Protein AF-A0A4Y2A421-F1 (afdb_monomer)

Radius of gyration: 29.46 Å; Cα contacts (8 Å, |Δi|>4): 79; chains: 1; bounding box: 95×45×60 Å

Solvent-accessible surface area (backbone atoms only — not comparable to full-atom values): 9040 Å² total; per-residue (Å²): 137,81,87,82,81,85,76,87,76,55,81,70,77,77,53,82,79,83,81,84,77,86,75,85,78,85,73,86,71,77,90,75,85,87,78,75,82,75,82,41,75,66,58,61,55,52,53,55,58,58,59,60,73,76,69,73,90,77,84,76,85,79,98,67,90,74,84,69,82,69,82,82,71,90,61,64,70,72,82,72,44,34,20,82,87,74,70,48,44,61,77,72,51,84,80,72,74,59,72,42,49,19,76,79,79,64,47,37,30,39,30,84,77,68,72,54,94,59,87,79,40,75,49,85,91,76,108

pLDDT: mean 73.98, std 12.16, range [47.84, 91.0]

Sequence (127 aa):
MFPGTSNTISPFDISPVPDIKKRTIIRGRKATRSNLITGSPYKDQLSKSLEKNYYDPSLVDSDDDINLDINDGDKPDSREATCIFCDGKFSEDTRGKVWVKCVMCQMWVHLDCAGAETASYVCDFCK

InterPro domains:
  IPR011011 Zinc finger, FYVE/PHD-type [SSF57903] (73-127)
  IPR013083 Zinc finger, RING/FYVE/PHD-type [G3DSA:3.30.40.10] (82-124)
  IPR019786 Zinc finger, PHD-type, conserved site [PS01359] (83-126)

Nearest PDB structures (foldseek):
  3lqj-assembly2_B  TM=7.308E-01  e=2.010E-02  Homo sapiens
  8w9d-assembly1_E  TM=4.342E-01  e=1.022E-01  Saccharomyces cerevisiae

Mean predicted aligned error: 21.52 Å

Structure (mmCIF, N/CA/C/O backbone):
data_AF-A0A4Y2A421-F1
#
_entry.id   AF-A0A4Y2A421-F1
#
loop_
_atom_site.group_PDB
_atom_site.id
_atom_site.type_symbol
_atom_site.label_atom_id
_atom_site.label_alt_id
_atom_site.label_comp_id
_atom_site.label_asym_id
_atom_site.label_entity_id
_atom_site.label_seq_id
_atom_site.pdbx_PDB_ins_code
_atom_site.Cartn_x
_at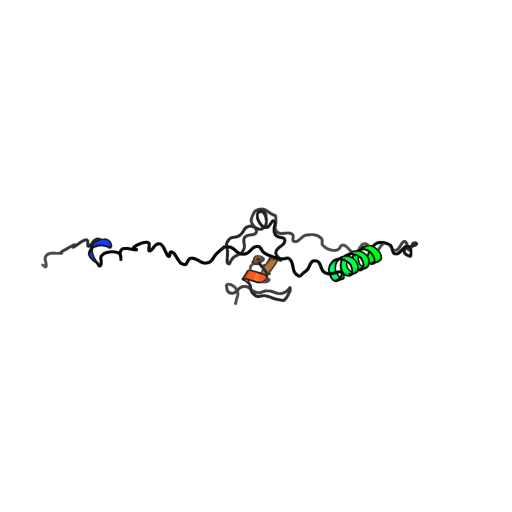om_site.Cartn_y
_atom_site.Cartn_z
_atom_site.occupancy
_atom_site.B_iso_or_equiv
_atom_site.auth_seq_id
_atom_site.auth_comp_id
_atom_site.auth_asym_id
_atom_site.auth_atom_id
_atom_site.pdbx_PDB_model_num
ATOM 1 N N . MET A 1 1 ? -54.501 19.930 7.542 1.00 48.09 1 MET A N 1
ATOM 2 C CA . MET A 1 1 ? -53.148 20.510 7.673 1.00 48.09 1 MET A CA 1
ATOM 3 C C . MET A 1 1 ? -52.520 19.833 8.885 1.00 48.09 1 MET A C 1
ATOM 5 O O . MET A 1 1 ? -53.020 20.031 9.982 1.00 48.09 1 MET A O 1
ATOM 9 N N . PHE A 1 2 ? -51.609 18.880 8.674 1.00 48.53 2 PHE A N 1
ATOM 10 C CA . PHE A 1 2 ? -51.143 17.960 9.725 1.00 48.53 2 PHE A CA 1
ATOM 11 C C . PHE A 1 2 ? -50.025 18.593 10.576 1.00 48.53 2 PHE A C 1
ATOM 13 O O . PHE A 1 2 ? -49.173 19.277 10.007 1.00 48.53 2 PHE A O 1
ATOM 20 N N . PRO A 1 3 ? -50.002 18.382 11.907 1.00 63.56 3 PRO A N 1
ATOM 21 C CA . PRO A 1 3 ? -48.939 18.883 12.773 1.00 63.56 3 PRO A CA 1
ATOM 22 C C . PRO A 1 3 ? -47.659 18.062 12.559 1.00 63.56 3 PRO A C 1
ATOM 24 O O . PRO A 1 3 ? -47.668 16.839 12.681 1.00 63.56 3 PRO A O 1
ATOM 27 N N . GLY A 1 4 ? -46.560 18.729 12.206 1.00 54.69 4 GLY A N 1
ATOM 28 C CA . GLY A 1 4 ? -45.259 18.089 12.022 1.00 54.69 4 GLY A CA 1
ATOM 29 C C . GLY A 1 4 ? -44.614 17.755 13.365 1.00 54.69 4 GLY A C 1
ATOM 30 O O . GLY A 1 4 ? -44.301 18.654 14.140 1.00 54.69 4 GLY A O 1
ATOM 31 N N . THR A 1 5 ? -44.391 16.473 13.642 1.00 64.38 5 THR A N 1
ATOM 32 C CA . THR A 1 5 ? -43.585 16.028 14.785 1.00 64.38 5 THR A CA 1
ATOM 33 C C . THR A 1 5 ? -42.132 15.883 14.338 1.00 64.38 5 THR A C 1
ATOM 35 O O . THR A 1 5 ? -41.760 14.870 13.748 1.00 64.38 5 THR A O 1
ATOM 38 N N . SER A 1 6 ? -41.304 16.895 14.594 1.00 63.31 6 SER A N 1
ATOM 39 C CA . SER A 1 6 ? -39.849 16.754 14.480 1.00 63.31 6 SER A CA 1
ATOM 40 C C . SER A 1 6 ? -39.320 16.148 15.779 1.00 63.31 6 SER A C 1
ATOM 42 O O . SER A 1 6 ? -39.026 16.868 16.729 1.00 63.31 6 SER A O 1
ATOM 44 N N . ASN A 1 7 ? -39.260 14.818 15.849 1.00 69.75 7 ASN A N 1
ATOM 45 C CA . ASN A 1 7 ? -38.627 14.122 16.966 1.00 69.75 7 ASN A CA 1
ATOM 46 C C . ASN A 1 7 ? -37.159 13.880 16.606 1.00 69.75 7 ASN A C 1
ATOM 48 O O . ASN A 1 7 ? -36.838 12.958 15.858 1.00 69.75 7 ASN A O 1
ATOM 52 N N . THR A 1 8 ? -36.266 14.7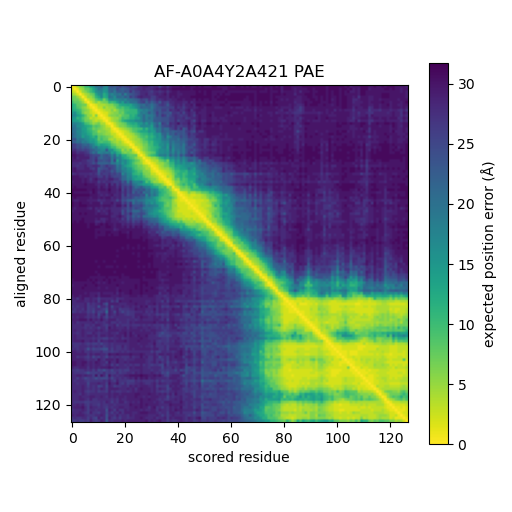28 17.110 1.00 75.88 8 THR A N 1
ATOM 53 C CA . THR A 1 8 ? -34.820 14.506 17.021 1.00 75.88 8 THR A CA 1
ATOM 54 C C . THR A 1 8 ? -34.434 13.438 18.040 1.00 75.88 8 THR A C 1
ATOM 56 O O . THR A 1 8 ? -34.352 13.721 19.232 1.00 75.88 8 THR A O 1
ATOM 59 N N . ILE A 1 9 ? -34.255 12.203 17.578 1.00 73.81 9 ILE A N 1
ATOM 60 C CA . ILE A 1 9 ? -33.792 11.081 18.404 1.00 73.81 9 ILE A CA 1
ATOM 61 C C . ILE A 1 9 ? -32.262 11.080 18.384 1.00 73.81 9 ILE A C 1
ATOM 63 O O . ILE A 1 9 ? -31.655 11.145 17.312 1.00 73.81 9 ILE A O 1
ATOM 67 N N . SER A 1 10 ? -31.633 11.031 19.558 1.00 75.81 10 SER A N 1
ATOM 68 C CA . SER A 1 10 ? -30.181 10.927 19.665 1.00 75.81 10 SER A CA 1
ATOM 69 C C . SER A 1 10 ? -29.744 9.506 19.299 1.00 75.81 10 SER A C 1
ATOM 71 O O . SER A 1 10 ? -30.410 8.548 19.689 1.00 75.81 10 SER A O 1
ATOM 73 N N . PRO A 1 11 ? -28.605 9.306 18.614 1.00 73.75 11 PRO A N 1
ATOM 74 C CA . PRO A 1 11 ? -28.077 7.967 18.343 1.00 73.75 11 PRO A CA 1
ATOM 75 C C . PRO A 1 11 ? -27.917 7.092 19.600 1.00 73.75 11 PRO A C 1
ATOM 77 O O . PRO A 1 11 ? -28.008 5.870 19.516 1.00 73.75 11 PRO A O 1
ATOM 80 N N . PHE A 1 12 ? -27.726 7.710 20.771 1.00 71.06 12 PHE A N 1
ATOM 81 C CA . PHE A 1 12 ? -27.633 7.024 22.064 1.00 71.06 12 PHE A CA 1
ATOM 82 C C . PHE A 1 12 ? -28.984 6.519 22.605 1.00 71.06 12 PHE A C 1
ATOM 84 O O . PHE A 1 12 ? -28.995 5.651 23.475 1.00 71.06 12 PHE A O 1
ATOM 91 N N . ASP A 1 13 ? -30.110 7.005 22.072 1.00 77.12 13 ASP A N 1
ATOM 92 C CA . ASP A 1 13 ? -31.465 6.589 22.462 1.00 77.12 13 ASP A CA 1
ATOM 93 C C . ASP A 1 13 ? -31.911 5.293 21.751 1.00 77.12 13 ASP A C 1
ATOM 95 O O . ASP A 1 13 ? -32.931 4.705 22.107 1.00 77.12 13 ASP A O 1
ATOM 99 N N . ILE A 1 14 ? -31.165 4.839 20.732 1.00 76.62 14 ILE A N 1
ATOM 100 C CA . ILE A 1 14 ? -31.544 3.711 19.859 1.00 76.62 14 ILE A CA 1
ATOM 101 C C . ILE A 1 14 ? -31.036 2.364 20.409 1.00 76.62 14 ILE A C 1
ATOM 103 O O . ILE A 1 14 ? -31.603 1.318 20.101 1.00 76.62 14 ILE A O 1
ATOM 107 N N . SER A 1 15 ? -30.008 2.362 21.262 1.00 71.75 15 SER A N 1
ATOM 108 C CA . SER A 1 15 ? -29.590 1.204 22.066 1.00 71.75 15 SER A CA 1
ATOM 109 C C . SER A 1 15 ? -28.456 1.621 23.005 1.00 71.75 15 SER A C 1
ATOM 111 O O . SER A 1 15 ? -27.514 2.269 22.543 1.00 71.75 15 SER A O 1
ATOM 113 N N . PRO A 1 16 ? -28.449 1.200 24.284 1.00 77.00 16 PRO A N 1
ATOM 114 C CA . PRO A 1 16 ? -27.278 1.392 25.129 1.00 77.00 16 PRO A CA 1
ATOM 115 C C . PRO A 1 16 ? -26.071 0.643 24.544 1.00 77.00 16 PRO A C 1
ATOM 117 O O . PRO A 1 16 ? -26.191 -0.482 24.050 1.00 77.00 16 PRO A O 1
ATOM 120 N N . VAL A 1 17 ? -24.901 1.283 24.598 1.00 71.94 17 VAL A N 1
ATOM 121 C CA . VAL A 1 17 ? -23.626 0.690 24.176 1.00 71.94 17 VAL A CA 1
ATOM 122 C C . VAL A 1 17 ? -23.279 -0.459 25.133 1.00 71.94 17 VAL A C 1
ATOM 124 O O . VAL A 1 17 ? -23.364 -0.275 26.349 1.00 71.94 17 VAL A O 1
ATOM 127 N N . PRO A 1 18 ? -22.899 -1.649 24.635 1.00 76.19 18 PRO A N 1
ATOM 128 C CA . PRO A 1 18 ? -22.550 -2.771 25.497 1.00 76.19 18 PRO A CA 1
ATOM 129 C C . PRO A 1 18 ? -21.323 -2.458 26.366 1.00 76.19 18 PRO A C 1
ATOM 131 O O . PRO A 1 18 ? -20.277 -2.035 25.874 1.00 76.19 18 PRO A O 1
ATOM 134 N N . ASP A 1 19 ? -21.448 -2.716 27.667 1.00 78.19 19 ASP A N 1
ATOM 135 C CA . ASP A 1 19 ? -20.424 -2.418 28.670 1.00 78.19 19 ASP A CA 1
ATOM 136 C C . ASP A 1 19 ? -19.304 -3.479 28.662 1.00 78.19 19 ASP A C 1
ATOM 138 O O . ASP A 1 19 ? -19.495 -4.633 29.071 1.00 78.19 19 ASP A O 1
ATOM 142 N N . ILE A 1 20 ? -18.104 -3.107 28.200 1.00 83.12 20 ILE A N 1
ATOM 143 C CA . ILE A 1 20 ? -16.947 -4.015 28.136 1.00 83.12 20 ILE A CA 1
ATOM 144 C C . ILE A 1 20 ? -16.314 -4.139 29.527 1.00 83.12 20 ILE A C 1
ATOM 146 O O . ILE A 1 20 ? -15.486 -3.328 29.947 1.00 83.12 20 ILE A O 1
ATOM 150 N N . LYS A 1 21 ? -16.645 -5.218 30.243 1.00 83.50 21 LYS A N 1
ATOM 151 C CA . LYS A 1 21 ? -15.986 -5.564 31.511 1.00 83.50 21 LYS A CA 1
ATOM 152 C C . LYS A 1 21 ? -14.621 -6.201 31.239 1.00 83.50 21 LYS A C 1
ATOM 154 O O . LYS A 1 21 ? -14.536 -7.311 30.714 1.00 83.50 21 LYS A O 1
ATOM 159 N N . LYS A 1 22 ? -13.535 -5.529 31.636 1.00 81.62 22 LYS A N 1
ATOM 160 C CA . LYS A 1 22 ? -12.177 -6.094 31.570 1.00 81.62 22 LYS A CA 1
ATOM 161 C C . LYS A 1 22 ? -12.060 -7.2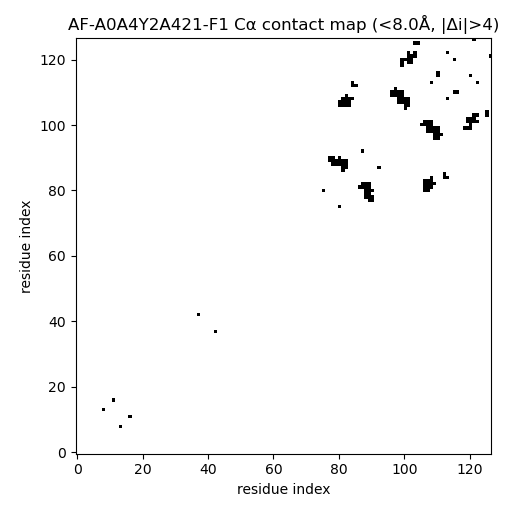60 32.559 1.00 81.62 22 LYS A C 1
ATOM 163 O O . LYS A 1 22 ? -12.054 -7.057 33.769 1.00 81.62 22 LYS A O 1
ATOM 168 N N . ARG A 1 23 ? -11.962 -8.489 32.047 1.00 78.19 23 ARG A N 1
ATOM 169 C CA . ARG A 1 23 ? -11.665 -9.684 32.849 1.00 78.19 23 ARG A CA 1
ATOM 170 C C . ARG A 1 23 ? -10.149 -9.876 32.916 1.00 78.19 23 ARG A C 1
ATOM 172 O O . ARG A 1 23 ? -9.524 -10.195 31.910 1.00 78.19 23 ARG A O 1
ATOM 179 N N . THR A 1 24 ? -9.564 -9.738 34.102 1.00 73.56 24 THR A N 1
ATOM 180 C CA . THR A 1 24 ? -8.164 -10.109 34.349 1.00 73.56 24 THR A CA 1
ATOM 181 C C . THR A 1 24 ? -8.036 -11.634 34.302 1.00 73.56 24 THR A C 1
ATOM 183 O O . THR A 1 24 ? -8.550 -12.335 35.172 1.00 73.56 24 THR A O 1
ATOM 186 N N . ILE A 1 25 ? -7.391 -12.172 33.263 1.00 71.75 25 ILE A N 1
ATOM 187 C CA . ILE A 1 25 ? -7.154 -13.615 33.118 1.00 71.75 25 ILE A CA 1
ATOM 188 C C . ILE A 1 25 ? -5.866 -13.980 33.866 1.00 71.75 25 ILE A C 1
ATOM 190 O O . ILE A 1 25 ? -4.762 -13.719 33.399 1.00 71.75 25 ILE A O 1
ATOM 194 N N . ILE A 1 26 ? 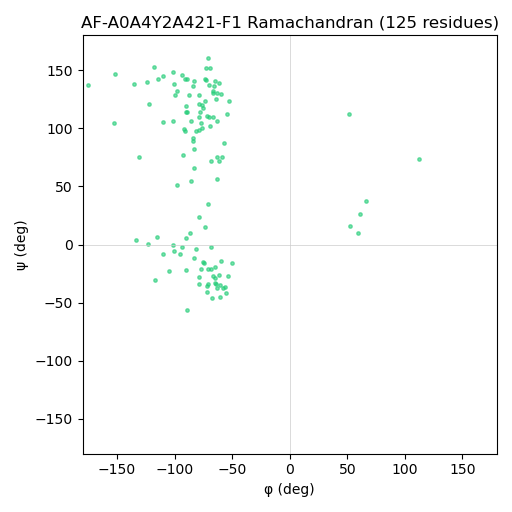-6.011 -14.630 35.022 1.00 68.38 26 ILE A N 1
ATOM 195 C CA . ILE A 1 26 ? -4.907 -15.131 35.856 1.00 68.38 26 ILE A CA 1
ATOM 196 C C . ILE A 1 26 ? -4.486 -16.524 35.361 1.00 68.38 26 ILE A C 1
ATOM 198 O O . ILE A 1 26 ? -4.535 -17.518 36.082 1.00 68.38 26 ILE A O 1
ATOM 202 N N . ARG A 1 27 ? -4.149 -16.659 34.077 1.00 67.56 27 ARG A N 1
ATOM 203 C CA . ARG A 1 27 ? -3.711 -17.953 33.539 1.00 67.56 27 ARG A CA 1
ATOM 204 C C . ARG A 1 27 ? -2.221 -18.095 33.828 1.00 67.56 27 ARG A C 1
ATOM 206 O O . ARG A 1 27 ? -1.395 -17.632 33.052 1.00 67.56 27 ARG A O 1
ATOM 213 N N . GLY A 1 28 ? -1.910 -18.700 34.976 1.00 70.69 28 GLY A N 1
ATOM 214 C CA . GLY A 1 28 ? -0.577 -18.861 35.573 1.00 70.69 28 GLY A CA 1
ATOM 215 C C . GLY A 1 28 ? 0.424 -19.697 34.769 1.00 70.69 28 GLY A C 1
ATOM 216 O O . GLY A 1 28 ? 0.972 -20.675 35.276 1.00 70.69 28 GLY A O 1
ATOM 217 N N . ARG A 1 29 ? 0.693 -19.330 33.513 1.00 74.69 29 ARG A N 1
ATOM 218 C CA . ARG A 1 29 ? 1.839 -19.858 32.771 1.00 74.69 29 ARG A CA 1
ATOM 219 C C . ARG A 1 29 ? 3.097 -19.129 33.219 1.00 74.69 29 ARG A C 1
ATOM 221 O O . ARG A 1 29 ? 3.195 -17.912 33.107 1.00 74.69 29 ARG A O 1
ATOM 228 N N . LYS A 1 30 ? 4.056 -19.899 33.726 1.00 76.50 30 LYS A N 1
ATOM 229 C CA . LYS A 1 30 ? 5.389 -19.420 34.093 1.00 76.50 30 LYS A CA 1
ATOM 230 C C . LYS A 1 30 ? 6.113 -18.981 32.818 1.00 76.50 30 LYS A C 1
ATOM 232 O O . LYS A 1 30 ? 6.041 -19.686 31.814 1.00 76.50 30 LYS A O 1
ATOM 237 N N . ALA A 1 31 ? 6.800 -17.845 32.853 1.00 77.31 31 ALA A N 1
ATOM 238 C CA . ALA A 1 31 ? 7.629 -17.413 31.734 1.00 77.31 31 ALA A CA 1
ATOM 239 C C . ALA A 1 31 ? 8.788 -18.409 31.529 1.00 77.31 31 ALA A C 1
ATOM 241 O O . ALA A 1 31 ? 9.535 -18.696 32.464 1.00 77.31 31 ALA A O 1
ATOM 242 N N . THR A 1 32 ? 8.928 -18.952 30.319 1.00 81.81 32 THR A N 1
ATOM 243 C CA . THR A 1 32 ? 10.068 -19.792 29.917 1.00 81.81 32 THR A CA 1
ATOM 244 C C . THR A 1 32 ? 11.047 -18.940 29.110 1.00 81.81 32 THR A C 1
ATOM 246 O O . THR A 1 32 ? 10.624 -18.124 28.294 1.00 81.81 32 THR A O 1
ATOM 249 N N . ARG A 1 33 ? 12.356 -19.098 29.345 1.00 82.56 33 ARG A N 1
ATOM 250 C CA . ARG A 1 33 ? 13.397 -18.386 28.584 1.00 82.56 33 ARG A CA 1
ATOM 251 C C . ARG A 1 33 ? 13.505 -18.977 27.172 1.00 82.56 33 ARG A C 1
ATOM 253 O O . ARG A 1 33 ? 13.397 -20.188 27.007 1.00 82.56 33 ARG A O 1
ATOM 260 N N . SER A 1 34 ? 13.712 -18.131 26.167 1.00 79.38 34 SER A N 1
ATOM 261 C CA . SER A 1 34 ? 13.886 -18.548 24.771 1.00 79.38 34 SER A CA 1
ATOM 262 C C . SER A 1 34 ? 15.303 -19.071 24.520 1.00 79.38 34 SER A C 1
ATOM 264 O O . SER A 1 34 ? 16.265 -18.358 24.803 1.00 79.38 34 SER A O 1
ATOM 266 N N . ASN A 1 35 ? 15.433 -20.259 23.926 1.00 75.31 35 ASN A N 1
ATOM 267 C CA . ASN A 1 35 ? 16.707 -20.757 23.401 1.00 75.31 35 ASN A CA 1
ATOM 268 C C . ASN A 1 35 ? 16.761 -20.539 21.881 1.00 75.31 35 ASN A C 1
ATOM 270 O O . ASN A 1 35 ? 15.835 -20.920 21.165 1.00 75.31 35 ASN A O 1
ATOM 274 N N . LEU A 1 36 ? 17.844 -19.929 21.390 1.00 75.75 36 LEU A N 1
ATOM 275 C CA . LEU A 1 36 ? 18.093 -19.732 19.959 1.00 75.75 36 LEU A CA 1
ATOM 276 C C . LEU A 1 36 ? 18.585 -21.044 19.334 1.00 75.75 36 LEU A C 1
ATOM 278 O O . LEU A 1 36 ? 19.741 -21.421 19.501 1.00 75.75 36 LEU A O 1
ATOM 282 N N . ILE A 1 37 ? 17.711 -21.730 18.597 1.00 67.75 37 ILE A N 1
ATOM 283 C CA . ILE A 1 37 ? 18.040 -23.001 17.923 1.00 67.75 37 ILE A CA 1
ATOM 284 C C . ILE A 1 37 ? 18.991 -22.794 16.725 1.00 67.75 37 ILE A C 1
ATOM 286 O O . ILE A 1 37 ? 19.717 -23.705 16.339 1.00 67.75 37 ILE A O 1
ATOM 290 N N . THR A 1 38 ? 19.067 -21.580 16.172 1.00 63.62 38 THR A N 1
ATOM 291 C CA . THR A 1 38 ? 19.921 -21.232 15.021 1.00 63.62 38 THR A CA 1
ATOM 292 C C . THR A 1 38 ? 21.352 -20.830 15.381 1.00 63.62 38 THR A C 1
ATOM 294 O O . THR A 1 38 ? 22.100 -20.411 14.500 1.00 63.62 38 THR A O 1
ATOM 297 N N . GLY A 1 39 ? 21.789 -21.010 16.632 1.00 64.12 39 GLY A N 1
ATOM 298 C CA . GLY A 1 39 ? 23.212 -20.944 17.004 1.00 64.12 39 GLY A CA 1
ATOM 299 C C . GLY A 1 39 ? 24.024 -22.139 16.480 1.00 64.12 39 GLY A C 1
ATOM 300 O O . GLY A 1 39 ? 24.893 -22.646 17.177 1.00 64.12 39 GLY A O 1
ATOM 301 N N . SER A 1 40 ? 23.670 -22.642 15.297 1.00 65.31 40 SER A N 1
ATOM 302 C CA . SER A 1 40 ? 24.224 -23.830 14.659 1.00 65.31 40 SER A CA 1
ATOM 303 C C . SER A 1 40 ? 25.371 -23.435 13.716 1.00 65.31 40 SER A C 1
ATOM 305 O O . SER A 1 40 ? 25.266 -22.388 13.068 1.00 65.31 40 SER A O 1
ATOM 307 N N . PRO A 1 41 ? 26.422 -24.270 13.570 1.00 66.56 41 PRO A N 1
ATOM 308 C CA . PRO A 1 41 ? 27.575 -24.059 12.675 1.00 66.56 41 PRO A CA 1
ATOM 309 C C . PRO A 1 41 ? 27.223 -23.699 11.219 1.00 66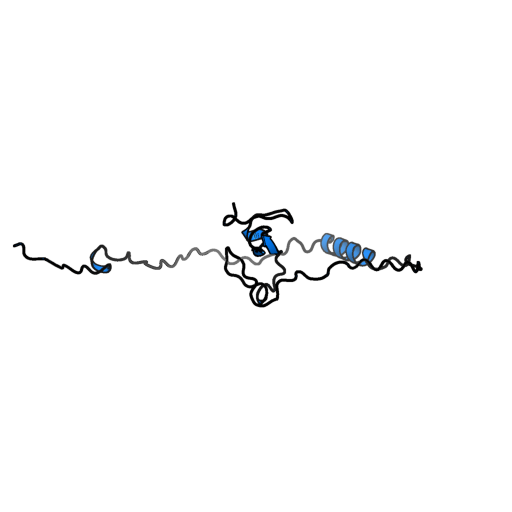.56 41 PRO A C 1
ATOM 311 O O . PRO A 1 41 ? 28.068 -23.183 10.491 1.00 66.56 41 PRO A O 1
ATOM 314 N N . TYR A 1 42 ? 25.973 -23.915 10.799 1.00 67.50 42 TYR A N 1
ATOM 315 C CA . TYR A 1 42 ? 25.436 -23.446 9.521 1.00 67.50 42 TYR A CA 1
ATOM 316 C C . TYR A 1 42 ? 25.554 -21.924 9.329 1.00 67.50 42 TYR A C 1
ATOM 318 O O . TYR A 1 42 ? 25.851 -21.462 8.229 1.00 67.50 42 TYR A O 1
ATOM 326 N N . LYS A 1 43 ? 25.381 -21.132 10.398 1.00 70.12 43 LYS A N 1
ATOM 327 C CA . LYS A 1 43 ? 25.478 -19.667 10.317 1.00 70.12 43 LYS A CA 1
ATOM 328 C C . LYS A 1 43 ? 26.886 -19.204 9.914 1.00 70.12 43 LYS A C 1
ATOM 330 O O . LYS A 1 43 ? 27.006 -18.279 9.116 1.00 70.12 43 LYS A O 1
ATOM 335 N N . ASP A 1 44 ? 27.921 -19.892 10.397 1.00 70.94 44 ASP A N 1
ATOM 336 C CA . ASP A 1 44 ? 29.325 -19.565 10.111 1.00 70.94 44 ASP A CA 1
ATOM 337 C C . ASP A 1 44 ? 29.779 -20.050 8.724 1.00 70.94 44 ASP A C 1
ATOM 339 O O . ASP A 1 44 ? 30.683 -19.477 8.116 1.00 70.94 44 ASP A O 1
ATOM 343 N N . GLN A 1 45 ? 29.168 -21.117 8.202 1.00 74.75 45 GLN A N 1
ATOM 344 C CA . GLN A 1 45 ? 29.411 -21.575 6.828 1.00 74.75 45 GLN A CA 1
ATOM 345 C C . GLN A 1 45 ? 28.778 -20.630 5.799 1.00 74.75 45 GLN A C 1
ATOM 347 O O . GLN A 1 45 ? 29.359 -20.384 4.737 1.00 74.75 45 GLN A O 1
ATOM 352 N N . LEU A 1 46 ? 27.609 -20.072 6.129 1.00 72.19 46 LEU A N 1
ATOM 353 C CA . LEU A 1 46 ? 26.912 -19.116 5.278 1.00 72.19 46 LEU A CA 1
ATOM 354 C C . LEU A 1 46 ? 27.683 -17.793 5.163 1.00 72.19 46 LEU A C 1
ATOM 356 O O . LEU A 1 46 ? 27.892 -17.321 4.049 1.00 72.19 46 LEU A O 1
ATOM 360 N N . SER A 1 47 ? 28.172 -17.230 6.274 1.00 76.88 47 SER A N 1
ATOM 361 C CA . SER A 1 47 ? 28.963 -15.988 6.248 1.00 76.88 47 SER A CA 1
ATOM 362 C C . SER A 1 47 ? 30.248 -16.127 5.426 1.00 76.88 47 SER A C 1
ATOM 364 O O . SER A 1 47 ? 30.508 -15.297 4.558 1.00 76.88 47 SER A O 1
ATOM 366 N N . LYS A 1 48 ? 30.993 -17.228 5.595 1.00 77.69 48 LYS A N 1
ATOM 367 C CA . LYS A 1 48 ? 32.205 -17.507 4.799 1.00 77.69 48 LYS A CA 1
ATOM 368 C C . LYS A 1 48 ? 31.938 -17.620 3.296 1.00 77.69 48 LYS A C 1
ATOM 370 O O . LYS A 1 48 ? 32.785 -17.239 2.493 1.00 77.69 48 LYS A O 1
ATOM 375 N N . SER A 1 49 ? 30.781 -18.155 2.905 1.00 72.38 49 SER A N 1
ATOM 376 C CA . SER A 1 49 ? 30.415 -18.278 1.487 1.00 72.38 49 SER A CA 1
ATOM 377 C C . SER A 1 49 ? 30.101 -16.919 0.856 1.00 72.38 49 SER A C 1
ATOM 379 O O . SER A 1 49 ? 30.414 -16.706 -0.310 1.00 72.38 49 SER A O 1
ATOM 381 N N . LEU A 1 50 ? 29.528 -15.987 1.624 1.00 73.62 50 LEU A N 1
ATOM 382 C CA . LEU A 1 50 ? 29.246 -14.628 1.157 1.00 73.62 50 LEU A CA 1
ATOM 383 C C . LEU A 1 50 ? 30.529 -13.799 0.997 1.00 73.62 50 LEU A C 1
ATOM 385 O O . LEU A 1 50 ? 30.679 -13.117 -0.011 1.00 73.62 50 LEU A O 1
ATOM 389 N N . GLU A 1 51 ? 31.479 -13.911 1.932 1.00 70.75 51 GLU A N 1
ATOM 390 C CA . GLU A 1 51 ? 32.763 -13.192 1.857 1.00 70.75 51 GLU A CA 1
ATOM 391 C C . GLU A 1 51 ? 33.615 -13.627 0.654 1.00 70.75 51 GLU A C 1
ATOM 393 O O . GLU A 1 51 ? 34.292 -12.807 0.035 1.00 70.75 51 GLU A O 1
ATOM 398 N N . LYS A 1 52 ? 33.552 -14.908 0.267 1.00 63.03 52 LYS A N 1
ATOM 399 C CA . LYS A 1 52 ? 34.351 -15.445 -0.844 1.00 63.03 52 LYS A CA 1
ATOM 400 C C . LYS A 1 52 ? 33.934 -14.914 -2.224 1.00 63.03 52 LYS A C 1
ATOM 402 O O . LYS A 1 52 ? 34.749 -14.938 -3.137 1.00 63.03 52 LYS A O 1
ATOM 407 N N . ASN A 1 53 ? 32.709 -14.405 -2.374 1.00 59.53 53 ASN A N 1
ATOM 408 C CA . ASN A 1 53 ? 32.224 -13.831 -3.636 1.00 59.53 53 ASN A CA 1
ATOM 409 C C . ASN A 1 53 ? 32.671 -12.376 -3.865 1.00 59.53 53 ASN A C 1
ATOM 411 O O . ASN A 1 53 ? 32.369 -11.817 -4.913 1.00 59.53 53 ASN A O 1
ATOM 415 N N . TYR A 1 54 ? 33.364 -11.750 -2.906 1.00 58.28 54 TYR A N 1
ATOM 416 C CA . TYR A 1 54 ? 33.752 -10.336 -2.998 1.00 58.28 54 TYR A CA 1
ATOM 417 C C . TYR A 1 54 ? 35.215 -10.111 -3.424 1.00 58.28 54 TYR A C 1
ATOM 419 O O . TYR A 1 54 ? 35.624 -8.975 -3.634 1.00 58.28 54 TYR A O 1
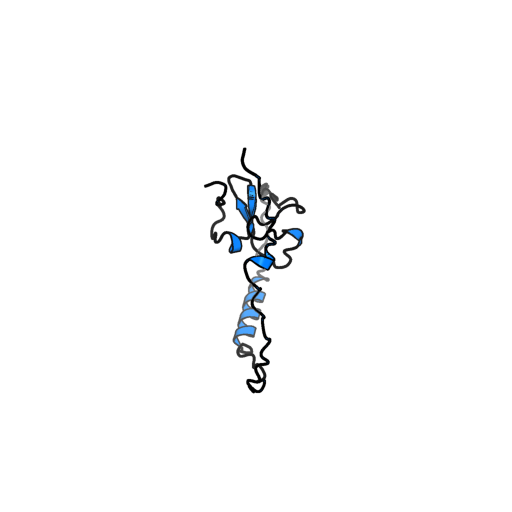ATOM 427 N N . TYR A 1 55 ? 36.023 -11.167 -3.568 1.00 56.50 55 TYR A N 1
ATOM 428 C CA . TYR A 1 55 ? 37.425 -11.044 -3.986 1.00 56.50 55 TYR A CA 1
ATOM 429 C C . TYR A 1 55 ? 37.735 -12.030 -5.118 1.00 56.50 55 TYR A C 1
ATOM 431 O O . TYR A 1 55 ? 38.360 -13.068 -4.905 1.00 56.50 55 TYR A O 1
ATOM 439 N N . ASP A 1 56 ? 37.265 -11.708 -6.324 1.00 58.00 56 ASP A N 1
ATOM 440 C CA . ASP A 1 56 ? 37.761 -12.292 -7.574 1.00 58.00 56 ASP A CA 1
ATOM 441 C C . ASP A 1 56 ? 38.720 -11.286 -8.247 1.00 58.00 56 ASP A C 1
ATOM 443 O O . ASP A 1 56 ? 38.267 -10.258 -8.754 1.00 58.00 56 ASP A O 1
ATOM 447 N N . PRO A 1 57 ? 40.047 -11.526 -8.231 1.00 53.72 57 PRO A N 1
ATOM 448 C CA . PRO A 1 57 ? 41.042 -10.650 -8.856 1.00 53.72 57 PRO A CA 1
ATOM 449 C C . PRO A 1 57 ? 41.112 -10.676 -10.398 1.00 53.72 57 PRO A C 1
ATOM 451 O O . PRO A 1 57 ? 42.115 -10.220 -10.943 1.00 53.72 57 PRO A O 1
ATOM 454 N N . SER A 1 58 ? 40.127 -11.219 -11.124 1.00 54.94 58 SER A N 1
ATOM 455 C CA . SER A 1 58 ? 40.243 -11.446 -12.579 1.00 54.94 58 SER A CA 1
ATOM 456 C C . SER A 1 58 ? 39.792 -10.311 -13.513 1.00 54.94 58 SER A C 1
ATOM 458 O O . SER A 1 58 ? 39.851 -10.491 -14.728 1.00 54.94 58 SER A O 1
ATOM 460 N N . LEU A 1 59 ? 39.420 -9.122 -13.025 1.00 52.03 59 LEU A N 1
ATOM 461 C CA . LEU A 1 59 ? 39.063 -8.001 -13.912 1.00 52.03 59 LEU A CA 1
ATOM 462 C C . LEU A 1 59 ? 40.264 -7.093 -14.205 1.00 52.03 59 LEU A C 1
ATOM 464 O O . LEU A 1 59 ? 40.394 -6.001 -13.655 1.00 52.03 59 LEU A O 1
ATOM 468 N N . VAL A 1 60 ? 41.136 -7.571 -15.096 1.00 47.84 60 VAL A N 1
ATOM 469 C CA . VAL A 1 60 ? 41.998 -6.704 -15.906 1.00 47.84 60 VAL A CA 1
ATOM 470 C C . VAL A 1 60 ? 41.273 -6.362 -17.211 1.00 47.84 60 VAL A C 1
ATOM 472 O O . VAL A 1 60 ? 40.990 -7.234 -18.023 1.00 47.84 60 VAL A O 1
ATOM 475 N N . ASP A 1 61 ? 40.958 -5.075 -17.317 1.00 54.91 61 ASP A N 1
ATOM 476 C CA . ASP A 1 61 ? 41.003 -4.198 -18.491 1.00 54.91 61 ASP A CA 1
ATOM 477 C C . ASP A 1 61 ? 40.329 -4.624 -19.810 1.00 54.91 61 ASP A C 1
ATOM 479 O O . ASP A 1 61 ? 40.790 -5.508 -20.535 1.00 54.91 61 ASP A O 1
ATOM 483 N N . SER A 1 62 ? 39.270 -3.895 -20.166 1.00 55.75 62 SER A N 1
ATOM 484 C CA . SER A 1 62 ? 38.872 -3.632 -21.551 1.00 55.75 62 SER A CA 1
ATOM 485 C C . SER A 1 62 ? 38.120 -2.299 -21.583 1.00 55.75 62 SER A C 1
ATOM 487 O O . SER A 1 62 ? 36.976 -2.206 -21.136 1.00 55.75 62 SER A O 1
ATOM 489 N N . ASP A 1 63 ? 38.815 -1.274 -22.077 1.00 64.94 63 ASP A N 1
ATOM 490 C CA . ASP A 1 63 ? 38.311 0.053 -22.432 1.00 64.94 63 ASP A CA 1
ATOM 491 C C . ASP A 1 63 ? 37.288 -0.026 -23.581 1.00 64.94 63 ASP A C 1
ATOM 493 O O . ASP A 1 63 ? 37.583 0.319 -24.725 1.00 64.94 63 ASP A O 1
ATOM 497 N N . ASP A 1 64 ? 36.070 -0.467 -23.282 1.00 58.78 64 ASP A N 1
ATOM 498 C CA . ASP A 1 64 ? 34.931 -0.294 -24.178 1.00 58.78 64 ASP A CA 1
ATOM 499 C C . ASP A 1 64 ? 33.963 0.720 -23.562 1.00 58.78 64 ASP A C 1
ATOM 501 O O . ASP A 1 64 ? 33.235 0.428 -22.609 1.00 58.78 64 ASP A O 1
ATOM 505 N N . ASP A 1 65 ? 33.966 1.929 -24.133 1.00 62.38 65 ASP A N 1
ATOM 506 C CA . ASP A 1 65 ? 32.992 3.001 -23.917 1.00 62.38 65 ASP A CA 1
ATOM 507 C C . ASP A 1 65 ? 31.574 2.527 -24.295 1.00 62.38 65 ASP A C 1
ATOM 509 O O . ASP A 1 65 ? 31.000 2.909 -25.318 1.00 62.38 65 ASP A O 1
ATOM 513 N N . ILE A 1 66 ? 30.960 1.702 -23.448 1.00 62.97 66 ILE A N 1
ATOM 514 C CA . ILE A 1 66 ? 29.514 1.516 -23.444 1.00 62.97 66 ILE A CA 1
ATOM 515 C C . ILE A 1 66 ? 28.906 2.650 -22.626 1.00 62.97 66 ILE A C 1
ATOM 517 O O . ILE A 1 66 ? 28.569 2.510 -21.453 1.00 62.97 66 ILE A O 1
ATOM 521 N N . ASN A 1 67 ? 28.732 3.804 -23.269 1.00 62.84 67 ASN A N 1
ATOM 522 C CA . ASN A 1 67 ? 27.783 4.802 -22.790 1.00 62.84 67 ASN A CA 1
ATOM 523 C C . ASN A 1 67 ? 26.365 4.240 -22.982 1.00 62.84 67 ASN A C 1
ATOM 525 O O . ASN A 1 67 ? 25.638 4.601 -23.908 1.00 62.84 67 ASN A O 1
ATOM 529 N N . LEU A 1 68 ? 26.012 3.259 -22.152 1.00 55.59 68 LEU A N 1
ATOM 530 C CA . LEU A 1 68 ? 24.639 2.860 -21.966 1.00 55.59 68 LEU A CA 1
ATOM 531 C C . LEU A 1 68 ? 24.079 3.875 -20.984 1.00 55.59 68 LEU A C 1
ATOM 533 O O . LEU A 1 68 ? 24.293 3.768 -19.779 1.00 55.59 68 LEU A O 1
ATOM 537 N N . ASP A 1 69 ? 23.407 4.877 -21.540 1.00 56.84 69 ASP A N 1
ATOM 538 C CA . ASP A 1 69 ? 22.515 5.787 -20.833 1.00 56.84 69 ASP A CA 1
ATOM 539 C C . ASP A 1 69 ? 21.368 4.944 -20.240 1.00 56.84 69 ASP A C 1
ATOM 541 O O . ASP A 1 69 ? 20.243 4.873 -20.749 1.00 56.84 69 ASP A O 1
ATOM 545 N N . ILE A 1 70 ? 21.706 4.168 -19.205 1.00 58.38 70 ILE A N 1
ATOM 546 C CA . ILE A 1 70 ? 20.757 3.515 -18.325 1.00 58.38 70 ILE A CA 1
ATOM 547 C C . ILE A 1 70 ? 20.055 4.693 -17.690 1.00 58.38 70 ILE A C 1
ATOM 549 O O . ILE A 1 70 ? 20.645 5.424 -16.903 1.00 58.38 70 ILE A O 1
ATOM 553 N N . ASN A 1 71 ? 18.819 4.909 -18.128 1.00 60.81 71 ASN A N 1
ATOM 554 C CA . ASN A 1 71 ? 17.920 5.902 -17.580 1.00 60.81 71 ASN A CA 1
ATOM 555 C C . ASN A 1 71 ? 17.747 5.611 -16.084 1.00 60.81 71 ASN A C 1
ATOM 557 O O . ASN A 1 71 ? 16.853 4.880 -15.658 1.00 60.81 71 ASN A O 1
ATOM 561 N N . ASP A 1 72 ? 18.660 6.167 -15.300 1.00 63.94 72 ASP A N 1
ATOM 562 C CA . ASP A 1 72 ? 18.599 6.265 -13.865 1.00 63.94 72 ASP A CA 1
ATOM 563 C C . ASP A 1 72 ? 17.530 7.303 -13.538 1.00 63.94 72 ASP A C 1
ATOM 565 O O . ASP A 1 72 ? 17.697 8.504 -13.746 1.00 63.94 72 ASP A O 1
ATOM 569 N N . GLY A 1 73 ? 16.422 6.825 -12.981 1.00 55.81 73 GLY A N 1
ATOM 570 C CA . GLY A 1 73 ? 15.604 7.654 -12.111 1.00 55.81 73 GLY A CA 1
ATOM 571 C C . GLY A 1 73 ? 14.232 8.015 -12.650 1.00 55.81 73 GLY A C 1
ATOM 572 O O . GLY A 1 73 ? 13.936 9.184 -12.850 1.00 55.81 73 GLY A O 1
ATOM 573 N N . ASP A 1 74 ? 13.322 7.044 -12.652 1.00 59.19 74 ASP A N 1
ATOM 574 C CA . ASP A 1 74 ? 11.953 7.344 -12.211 1.00 59.19 74 ASP A CA 1
ATOM 575 C C . ASP A 1 74 ? 11.813 6.915 -10.739 1.00 59.19 74 ASP A C 1
ATOM 577 O O . ASP A 1 74 ? 10.949 6.138 -10.329 1.00 59.19 74 ASP A O 1
ATOM 581 N N . LYS A 1 75 ? 12.768 7.393 -9.926 1.00 59.69 75 LYS A N 1
ATOM 582 C CA . LYS A 1 75 ? 12.638 7.424 -8.472 1.00 59.69 75 LYS A CA 1
ATOM 583 C C . LYS A 1 75 ? 11.412 8.295 -8.197 1.00 59.69 75 LYS A C 1
ATOM 585 O O . LYS A 1 75 ? 11.365 9.406 -8.724 1.00 59.69 75 LYS A O 1
ATOM 590 N N . PRO A 1 76 ? 10.443 7.854 -7.381 1.00 56.62 76 PRO A N 1
ATOM 591 C CA . PRO A 1 76 ? 9.376 8.747 -6.967 1.00 56.62 76 PRO A CA 1
ATOM 592 C C . PRO A 1 76 ? 10.006 10.016 -6.394 1.00 56.62 76 PRO A C 1
ATOM 594 O O . PRO A 1 76 ? 10.845 9.928 -5.486 1.00 56.62 76 PRO A O 1
ATOM 597 N N . ASP A 1 77 ? 9.651 11.178 -6.947 1.00 59.38 77 ASP A N 1
ATOM 598 C CA . ASP A 1 77 ? 10.084 12.456 -6.396 1.00 59.38 77 ASP A CA 1
ATOM 599 C C . ASP A 1 77 ? 9.656 12.454 -4.926 1.00 59.38 77 ASP A C 1
ATOM 601 O O . ASP A 1 77 ? 8.484 12.265 -4.590 1.00 59.38 77 ASP A O 1
ATOM 605 N N . SER A 1 78 ? 10.653 12.422 -4.045 1.00 59.81 78 SER A N 1
ATOM 606 C CA . SER A 1 78 ? 10.656 11.543 -2.864 1.00 59.81 78 SER A CA 1
ATOM 607 C C . SER A 1 78 ? 9.799 12.037 -1.695 1.00 59.81 78 SER A C 1
ATOM 609 O O . SER A 1 78 ? 10.054 11.699 -0.543 1.00 59.81 78 SER A O 1
ATOM 611 N N . ARG A 1 79 ? 8.801 12.869 -1.986 1.00 57.34 79 ARG A N 1
ATOM 612 C CA . ARG A 1 79 ? 8.006 13.627 -1.022 1.00 57.34 79 ARG A CA 1
ATOM 613 C C . ARG A 1 79 ? 6.530 13.230 -1.034 1.00 57.34 79 ARG A C 1
ATOM 615 O O . ARG A 1 79 ? 5.924 13.228 0.028 1.00 57.34 79 ARG A O 1
ATOM 622 N N . GLU A 1 80 ? 5.990 12.794 -2.175 1.00 64.12 80 GLU A N 1
ATOM 623 C CA . GLU A 1 80 ? 4.541 12.552 -2.325 1.00 64.12 80 GLU A CA 1
ATOM 624 C C . GLU A 1 80 ? 4.174 11.126 -2.751 1.00 64.12 80 GLU A C 1
ATOM 626 O O . GLU A 1 80 ? 2.996 10.812 -2.904 1.00 64.12 80 GLU A O 1
ATOM 631 N N . ALA A 1 81 ? 5.148 10.230 -2.944 1.00 80.38 81 ALA A N 1
ATOM 632 C CA . ALA A 1 81 ? 4.820 8.841 -3.246 1.00 80.38 81 ALA A CA 1
ATOM 633 C C . ALA A 1 81 ? 4.211 8.163 -2.018 1.00 80.38 81 ALA A C 1
ATOM 635 O O . ALA A 1 81 ? 4.907 7.792 -1.068 1.00 80.38 81 ALA A O 1
ATOM 636 N N . THR A 1 82 ? 2.892 8.027 -2.057 1.00 89.81 82 THR A N 1
ATOM 637 C CA . THR A 1 82 ? 2.081 7.344 -1.060 1.00 89.81 82 THR A CA 1
ATOM 638 C C . THR A 1 82 ? 1.529 6.046 -1.627 1.00 89.81 82 THR A C 1
ATOM 640 O O . THR A 1 82 ? 1.224 5.933 -2.814 1.00 89.81 82 THR A O 1
ATOM 643 N N . CYS A 1 83 ? 1.428 5.032 -0.773 1.00 90.75 83 CYS A N 1
ATOM 644 C CA . CYS A 1 83 ? 0.811 3.765 -1.128 1.00 90.75 83 CYS A CA 1
ATOM 645 C C . CYS A 1 83 ? -0.713 3.916 -1.142 1.00 90.75 83 CYS A C 1
ATOM 647 O O . CYS A 1 83 ? -1.306 4.146 -0.093 1.00 90.75 83 CYS A O 1
ATOM 649 N N . ILE A 1 84 ? -1.353 3.671 -2.286 1.00 89.69 84 ILE A N 1
ATOM 650 C CA . ILE A 1 84 ? -2.816 3.801 -2.460 1.00 89.69 84 ILE A CA 1
ATOM 651 C C . ILE A 1 84 ? -3.683 2.906 -1.553 1.00 89.69 84 ILE A C 1
ATOM 653 O O . ILE A 1 84 ? -4.889 3.113 -1.478 1.00 89.69 84 ILE A O 1
ATOM 657 N N . PHE A 1 85 ? -3.109 1.887 -0.902 1.00 89.56 85 PHE A N 1
ATOM 658 C CA . PHE A 1 85 ? -3.857 0.962 -0.036 1.00 89.56 85 PHE A CA 1
ATOM 659 C C . PHE A 1 85 ? -3.638 1.186 1.460 1.00 89.56 85 PHE A C 1
ATOM 661 O O . PHE A 1 85 ? -4.451 0.743 2.265 1.00 89.56 85 PHE A O 1
ATOM 668 N N . CYS A 1 86 ? -2.522 1.803 1.853 1.00 90.75 86 CYS A N 1
ATOM 669 C CA . CYS A 1 86 ? -2.174 1.954 3.268 1.00 90.75 86 CYS A CA 1
ATOM 670 C C . CYS A 1 86 ? -1.717 3.365 3.643 1.00 90.75 86 CYS A C 1
ATOM 672 O O . CYS A 1 86 ? -1.243 3.555 4.761 1.00 90.75 86 CYS A O 1
ATOM 674 N N . ASP A 1 87 ? -1.765 4.303 2.693 1.00 87.81 87 ASP A N 1
ATOM 675 C CA . ASP A 1 87 ? -1.359 5.709 2.807 1.00 87.81 87 ASP A CA 1
ATOM 676 C C . ASP A 1 87 ? 0.063 5.931 3.351 1.00 87.81 87 ASP A C 1
ATOM 678 O O . ASP A 1 87 ? 0.444 7.032 3.745 1.00 87.81 87 ASP A O 1
ATOM 682 N N . GLY A 1 88 ? 0.881 4.876 3.354 1.00 88.38 88 GLY A N 1
ATOM 683 C CA . GLY A 1 88 ? 2.267 4.932 3.798 1.00 88.38 88 GLY A CA 1
ATOM 684 C C . GLY A 1 88 ? 3.094 5.728 2.802 1.00 88.38 88 GLY A C 1
ATOM 685 O O . GLY A 1 88 ? 2.924 5.548 1.598 1.00 88.38 88 GLY A O 1
ATOM 686 N N . LYS A 1 89 ? 3.981 6.594 3.292 1.00 89.25 89 LYS A N 1
ATOM 687 C CA . LYS A 1 89 ? 4.867 7.409 2.454 1.00 89.25 89 LYS A CA 1
ATOM 688 C C . LYS A 1 89 ? 6.163 6.672 2.161 1.00 89.25 89 LYS A C 1
ATOM 690 O O . LYS A 1 89 ? 6.742 6.060 3.057 1.00 89.25 89 LYS A O 1
ATOM 695 N N . PHE A 1 90 ? 6.682 6.833 0.950 1.00 84.75 90 PHE A N 1
ATOM 696 C CA . PHE A 1 90 ? 8.000 6.321 0.578 1.00 84.75 90 PHE A CA 1
ATOM 697 C C . PHE A 1 90 ? 9.111 6.880 1.482 1.00 84.75 90 PHE A C 1
ATOM 699 O O . PHE A 1 90 ? 10.008 6.150 1.890 1.00 84.75 90 PHE A O 1
ATOM 706 N N . SER A 1 91 ? 9.014 8.154 1.881 1.00 81.75 91 SER A N 1
ATOM 707 C CA . SER A 1 91 ? 9.975 8.804 2.788 1.00 81.75 91 SER A CA 1
ATOM 708 C C . SER A 1 91 ? 10.063 8.158 4.174 1.00 81.75 91 SER A C 1
ATOM 710 O O . SER A 1 91 ? 11.076 8.290 4.854 1.00 81.75 91 SER A O 1
ATOM 712 N N . GLU A 1 92 ? 8.995 7.495 4.616 1.00 81.25 92 GLU A N 1
ATOM 713 C CA . GLU A 1 92 ? 8.913 6.844 5.927 1.00 81.25 92 GLU A CA 1
ATOM 714 C C . GLU A 1 92 ? 9.278 5.355 5.850 1.00 81.25 92 GLU A C 1
ATOM 716 O O . GLU A 1 92 ? 9.441 4.692 6.880 1.00 81.25 92 GLU A O 1
ATOM 721 N N . ASP A 1 93 ? 9.453 4.819 4.638 1.00 79.94 93 ASP A N 1
ATOM 722 C CA . ASP A 1 93 ? 9.693 3.403 4.407 1.00 79.94 93 ASP A CA 1
ATOM 723 C C . ASP A 1 93 ? 11.170 3.027 4.583 1.00 79.94 93 ASP A C 1
ATOM 725 O O . ASP A 1 93 ? 11.882 2.591 3.684 1.00 79.94 93 ASP A O 1
ATOM 729 N N . THR A 1 94 ? 11.635 3.159 5.823 1.00 72.75 94 THR A N 1
ATOM 730 C CA . THR A 1 94 ? 12.984 2.773 6.278 1.00 72.75 94 THR A CA 1
ATOM 731 C C . THR A 1 94 ? 13.225 1.260 6.281 1.00 72.75 94 THR A C 1
ATOM 733 O O . THR A 1 94 ? 14.315 0.798 6.614 1.00 72.75 94 THR A O 1
ATOM 736 N N . ARG A 1 95 ? 12.206 0.467 5.934 1.00 72.38 95 ARG A N 1
ATOM 737 C CA . ARG A 1 95 ? 12.219 -0.998 5.994 1.00 72.38 95 ARG A CA 1
ATOM 738 C C . ARG A 1 95 ? 12.620 -1.665 4.681 1.00 72.38 95 ARG A C 1
ATOM 740 O O . ARG A 1 95 ? 12.710 -2.888 4.657 1.00 72.38 95 ARG A O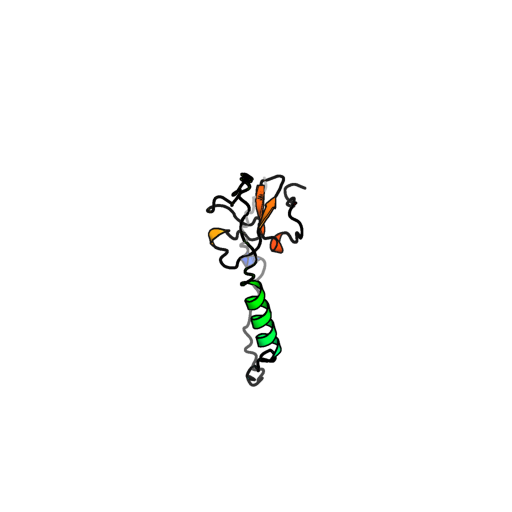 1
ATOM 747 N N . GLY A 1 96 ? 12.861 -0.884 3.625 1.00 73.75 96 GLY A N 1
ATOM 748 C CA . GLY A 1 96 ? 13.268 -1.405 2.321 1.00 73.75 96 GLY A CA 1
ATOM 749 C C . GLY A 1 96 ? 12.178 -2.232 1.643 1.00 73.75 96 GLY A C 1
ATOM 750 O O . GLY A 1 96 ? 12.493 -3.254 1.035 1.00 73.75 96 GLY A O 1
ATOM 751 N N . LYS A 1 97 ? 10.899 -1.847 1.771 1.00 82.94 97 LYS A N 1
ATOM 752 C CA . LYS A 1 97 ? 9.845 -2.544 1.027 1.00 82.94 97 LYS A CA 1
ATOM 753 C C . LYS A 1 97 ? 9.992 -2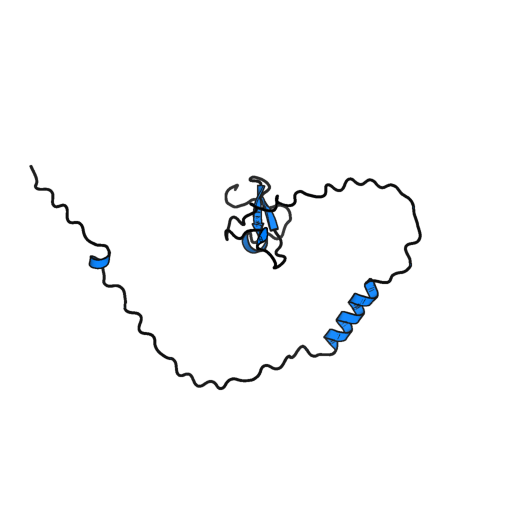.231 -0.455 1.00 82.94 97 LYS A C 1
ATOM 755 O O . LYS A 1 97 ? 10.486 -1.173 -0.844 1.00 82.94 97 LYS A O 1
ATOM 760 N N . VAL A 1 98 ? 9.541 -3.162 -1.284 1.00 87.00 98 VAL A N 1
ATOM 761 C CA . VAL A 1 98 ? 9.509 -2.976 -2.733 1.00 87.00 98 VAL A CA 1
ATOM 762 C C . VAL A 1 98 ? 8.239 -2.226 -3.102 1.00 87.00 98 VAL A C 1
ATOM 764 O O . VAL A 1 98 ? 7.153 -2.526 -2.602 1.00 87.00 98 VAL A O 1
ATOM 767 N N . TRP A 1 99 ? 8.384 -1.251 -3.987 1.00 89.75 99 TRP A N 1
ATOM 768 C CA . TRP A 1 99 ? 7.292 -0.441 -4.502 1.00 89.75 99 TRP A CA 1
ATOM 769 C C . TRP A 1 99 ? 7.119 -0.710 -5.989 1.00 89.75 99 TRP A C 1
ATOM 771 O O . TRP A 1 99 ? 8.097 -0.877 -6.714 1.00 89.75 99 TRP A O 1
ATOM 781 N N . VAL A 1 100 ? 5.872 -0.736 -6.442 1.00 88.62 100 VAL A N 1
ATOM 782 C CA . VAL A 1 100 ? 5.514 -0.886 -7.850 1.00 88.62 100 VAL A CA 1
ATOM 783 C C . VAL A 1 100 ? 4.626 0.284 -8.273 1.00 88.62 100 VAL A C 1
ATOM 785 O O . VAL A 1 100 ? 3.776 0.753 -7.511 1.00 88.62 100 VAL A O 1
ATOM 788 N N . LYS A 1 101 ? 4.863 0.794 -9.482 1.00 90.06 101 LYS A N 1
ATOM 789 C CA . LYS A 1 101 ? 4.131 1.915 -10.081 1.00 90.06 101 LYS A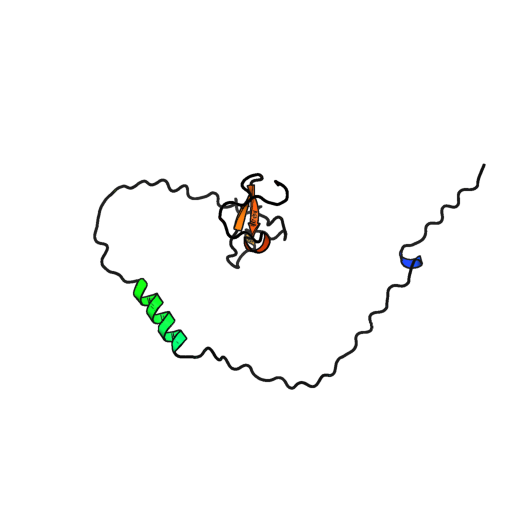 CA 1
ATOM 790 C C . LYS A 1 101 ? 3.056 1.368 -11.016 1.00 90.06 101 LYS A C 1
ATOM 792 O O . LYS A 1 101 ? 3.328 0.494 -11.836 1.00 90.06 101 LYS A O 1
ATOM 797 N N . CYS A 1 102 ? 1.832 1.874 -10.901 1.00 90.75 102 CYS A N 1
ATOM 798 C CA . CYS A 1 102 ? 0.755 1.522 -11.821 1.00 90.75 102 CYS A CA 1
ATOM 799 C C . CYS A 1 102 ? 1.057 2.064 -13.226 1.00 90.75 102 CYS A C 1
ATOM 801 O O . CYS A 1 102 ? 1.327 3.254 -13.381 1.00 90.75 102 CYS A O 1
ATOM 803 N N . VAL A 1 103 ? 0.944 1.224 -14.258 1.00 89.25 103 VAL A N 1
ATOM 804 C CA . VAL A 1 103 ? 1.208 1.620 -15.657 1.00 89.25 103 VAL A CA 1
ATOM 805 C C . VAL A 1 103 ? 0.204 2.670 -16.160 1.00 89.25 103 VAL A C 1
ATOM 807 O O . VAL A 1 103 ? 0.545 3.495 -17.000 1.00 89.25 103 VAL A O 1
ATOM 810 N N . MET A 1 104 ? -1.020 2.671 -15.623 1.00 88.06 104 MET A N 1
ATOM 811 C CA . MET A 1 104 ? -2.115 3.528 -16.094 1.00 88.06 104 MET A CA 1
ATOM 812 C C . MET A 1 104 ? -2.148 4.892 -15.395 1.00 88.06 104 MET A C 1
ATOM 814 O O . MET A 1 104 ? -2.112 5.927 -16.050 1.00 88.06 104 MET A O 1
ATOM 818 N N . CYS A 1 105 ? -2.220 4.908 -14.062 1.00 89.62 105 CYS A N 1
ATOM 819 C CA . CYS A 1 105 ? -2.353 6.146 -13.284 1.00 89.62 105 CYS A CA 1
ATOM 820 C C . CYS A 1 105 ? -1.048 6.625 -12.654 1.00 89.62 105 CYS A C 1
ATOM 822 O O . CYS A 1 105 ? -1.061 7.630 -11.952 1.00 89.62 105 CYS A O 1
ATOM 824 N N . GLN A 1 106 ? 0.060 5.899 -12.852 1.00 87.12 106 GLN A N 1
ATOM 825 C CA . GLN A 1 106 ? 1.377 6.235 -12.300 1.00 87.12 106 GLN A CA 1
ATOM 826 C C . GLN A 1 106 ? 1.433 6.322 -10.764 1.00 87.12 106 GLN A C 1
ATOM 828 O O . GLN A 1 106 ? 2.453 6.729 -10.209 1.00 87.12 106 GLN A O 1
ATOM 833 N N . MET A 1 107 ? 0.370 5.896 -10.075 1.00 89.06 107 MET A N 1
ATOM 834 C CA . MET A 1 107 ? 0.308 5.841 -8.619 1.00 89.06 107 MET A CA 1
ATOM 835 C C . MET A 1 107 ? 1.171 4.703 -8.081 1.00 89.06 107 MET A C 1
ATOM 837 O O . MET A 1 107 ? 1.364 3.676 -8.740 1.00 89.06 107 MET A O 1
ATOM 841 N N . TRP A 1 108 ? 1.655 4.886 -6.859 1.00 89.75 108 TRP A N 1
ATOM 842 C CA . TRP A 1 108 ? 2.583 3.977 -6.208 1.00 89.75 108 TRP A CA 1
ATOM 843 C C . TRP A 1 108 ? 1.885 3.075 -5.198 1.00 89.75 108 TRP A C 1
ATOM 845 O O . TRP A 1 108 ? 0.894 3.435 -4.560 1.00 89.75 108 TRP A O 1
ATOM 855 N N . VAL A 1 109 ? 2.417 1.871 -5.048 1.00 90.69 109 VAL A N 1
ATOM 856 C CA . VAL A 1 109 ? 1.910 0.899 -4.090 1.00 90.69 109 VAL A CA 1
ATOM 857 C C . VAL A 1 109 ? 3.034 -0.022 -3.645 1.00 90.69 109 VAL A C 1
ATOM 859 O O . VAL A 1 109 ? 3.925 -0.341 -4.429 1.00 90.69 109 VAL A O 1
ATOM 862 N N . HIS A 1 110 ? 3.008 -0.469 -2.392 1.00 90.81 110 HIS A N 1
ATOM 863 C CA . HIS A 1 110 ? 3.907 -1.543 -1.980 1.00 90.81 110 HIS A CA 1
ATOM 864 C C . HIS A 1 110 ? 3.548 -2.830 -2.724 1.00 90.81 110 HIS A C 1
ATOM 866 O O . HIS A 1 110 ? 2.369 -3.166 -2.851 1.00 90.81 110 HIS A O 1
ATOM 872 N N . LEU A 1 111 ? 4.562 -3.584 -3.133 1.00 88.38 111 LEU A N 1
ATOM 873 C CA . LEU A 1 111 ? 4.399 -4.878 -3.789 1.00 88.38 111 LEU A CA 1
ATOM 874 C C . LEU A 1 111 ? 3.556 -5.836 -2.921 1.00 88.38 111 LEU A C 1
ATOM 876 O O . LEU A 1 111 ? 2.587 -6.423 -3.402 1.00 88.38 111 LEU A O 1
ATOM 880 N N . ASP A 1 112 ? 3.814 -5.838 -1.609 1.00 89.38 112 ASP A N 1
ATOM 881 C CA . ASP A 1 112 ? 3.047 -6.589 -0.603 1.00 89.38 112 ASP A CA 1
ATOM 882 C C . ASP A 1 112 ? 1.588 -6.120 -0.462 1.00 89.38 112 ASP A C 1
ATOM 884 O O . ASP A 1 112 ? 0.706 -6.920 -0.161 1.00 89.38 112 ASP A O 1
ATOM 888 N N . CYS A 1 113 ? 1.314 -4.823 -0.653 1.00 90.88 113 CYS A N 1
ATOM 889 C CA . CYS A 1 113 ? -0.047 -4.282 -0.565 1.00 90.88 113 CYS A CA 1
ATOM 890 C C . CYS A 1 113 ? -0.857 -4.570 -1.831 1.00 90.88 113 CYS A C 1
ATOM 892 O O . CYS A 1 113 ? -2.063 -4.770 -1.746 1.00 90.88 113 CYS A O 1
ATOM 894 N N . ALA A 1 114 ? -0.203 -4.574 -2.991 1.00 89.12 114 ALA A N 1
ATOM 895 C CA . ALA A 1 114 ? -0.825 -4.907 -4.265 1.00 89.12 114 ALA A CA 1
ATOM 896 C C . ALA A 1 114 ? -1.030 -6.415 -4.458 1.00 89.12 114 ALA A C 1
ATOM 898 O O . ALA A 1 114 ? -1.832 -6.811 -5.301 1.00 89.12 114 ALA A O 1
ATOM 899 N N . GLY A 1 115 ? -0.279 -7.251 -3.728 1.00 86.50 115 GLY A N 1
ATOM 900 C CA . GLY A 1 115 ? -0.212 -8.688 -3.996 1.00 86.50 115 GLY A CA 1
ATOM 901 C C . GLY A 1 115 ? 0.329 -8.989 -5.397 1.00 86.50 115 GLY A C 1
ATOM 902 O O . GLY A 1 115 ? -0.036 -9.996 -5.997 1.00 86.50 115 GLY A O 1
ATOM 903 N N . ALA A 1 116 ? 1.136 -8.081 -5.950 1.00 80.88 116 ALA A N 1
ATOM 904 C CA . ALA A 1 116 ? 1.720 -8.224 -7.274 1.00 80.88 116 ALA A CA 1
ATOM 905 C C . ALA A 1 116 ? 3.083 -8.914 -7.165 1.00 80.88 116 ALA A C 1
ATOM 907 O O . ALA A 1 116 ? 3.839 -8.642 -6.244 1.00 80.88 116 ALA A O 1
ATOM 908 N N . GLU A 1 117 ? 3.425 -9.774 -8.120 1.00 77.62 117 GLU A N 1
ATOM 909 C CA . GLU A 1 117 ? 4.735 -10.450 -8.169 1.00 77.62 117 GLU A CA 1
ATOM 910 C C . GLU A 1 117 ? 5.605 -9.927 -9.328 1.00 77.62 117 GLU A C 1
ATOM 912 O O . GLU A 1 117 ? 6.786 -10.252 -9.436 1.00 77.62 117 GLU A O 1
ATOM 917 N N . THR A 1 118 ? 5.028 -9.098 -10.205 1.00 72.94 118 THR A N 1
ATOM 918 C CA . THR A 1 118 ? 5.611 -8.680 -11.486 1.00 72.94 118 THR A CA 1
ATOM 919 C C . THR A 1 118 ? 5.857 -7.176 -11.566 1.00 72.94 118 THR A C 1
ATOM 921 O O . THR A 1 118 ? 5.132 -6.380 -10.973 1.00 72.94 118 THR A O 1
ATOM 924 N N . ALA A 1 119 ? 6.837 -6.779 -12.384 1.00 68.56 119 ALA A N 1
ATOM 925 C CA . ALA A 1 119 ? 7.189 -5.374 -12.616 1.00 68.56 119 ALA A CA 1
ATOM 926 C C . ALA A 1 119 ? 6.089 -4.566 -13.338 1.00 68.56 119 ALA A C 1
ATOM 928 O O . ALA A 1 119 ? 5.993 -3.356 -13.153 1.00 68.56 119 ALA A O 1
ATOM 929 N N . SER A 1 120 ? 5.239 -5.216 -14.142 1.00 84.12 120 SER A N 1
ATOM 930 C CA . SER A 1 120 ? 4.051 -4.598 -14.741 1.00 84.12 120 SER A CA 1
ATOM 931 C C . SER A 1 120 ? 2.843 -4.763 -13.819 1.00 84.12 120 SER A C 1
ATOM 933 O O . SER A 1 120 ? 2.424 -5.892 -13.554 1.00 84.12 120 SER A O 1
ATOM 935 N N . TYR A 1 121 ? 2.264 -3.652 -13.364 1.00 89.00 121 TYR A N 1
ATOM 936 C CA . TYR A 1 121 ? 1.110 -3.634 -12.464 1.00 89.00 121 TYR A CA 1
ATOM 937 C C . TYR A 1 121 ? 0.067 -2.604 -12.913 1.00 89.00 121 TYR A C 1
ATOM 939 O O . TYR A 1 121 ? 0.402 -1.479 -13.287 1.00 89.00 121 TYR A O 1
ATOM 947 N N . VAL A 1 122 ? -1.210 -2.981 -12.843 1.00 91.00 122 VAL A N 1
ATOM 948 C CA . VAL A 1 122 ? -2.358 -2.083 -13.030 1.00 91.00 122 VAL A CA 1
ATOM 949 C C . VAL A 1 122 ? -3.202 -2.151 -11.763 1.00 91.00 122 VAL A C 1
ATOM 951 O O . VAL A 1 122 ? -3.644 -3.233 -11.375 1.00 91.00 122 VAL A O 1
ATOM 954 N N . CYS A 1 123 ? -3.401 -1.008 -11.104 1.00 90.94 123 CYS A N 1
ATOM 955 C CA . CYS A 1 123 ? -4.188 -0.941 -9.876 1.00 90.94 123 CYS A CA 1
ATOM 956 C C . CYS A 1 123 ? -5.683 -1.146 -10.137 1.00 90.94 123 CYS A C 1
ATOM 958 O O . CYS A 1 123 ? -6.170 -0.935 -11.247 1.00 90.94 123 CYS A O 1
ATOM 960 N N . ASP A 1 124 ? -6.425 -1.501 -9.090 1.00 89.25 124 ASP A N 1
ATOM 961 C CA . ASP A 1 124 ? -7.860 -1.789 -9.197 1.00 89.25 124 ASP A CA 1
ATOM 962 C C . ASP A 1 124 ? -8.708 -0.576 -9.607 1.00 89.25 124 ASP A C 1
ATOM 964 O O . ASP A 1 124 ? -9.801 -0.747 -10.133 1.00 89.25 124 ASP A O 1
ATOM 968 N N . PHE A 1 125 ? -8.193 0.645 -9.438 1.00 88.12 125 PHE A N 1
ATOM 969 C CA . PHE A 1 125 ? -8.850 1.868 -9.913 1.00 88.12 125 PHE A CA 1
ATOM 970 C C . PHE A 1 125 ? -8.745 2.075 -11.432 1.00 88.12 125 PHE A C 1
ATOM 972 O O . PHE A 1 125 ? -9.433 2.935 -11.975 1.00 88.12 125 PHE A O 1
ATOM 979 N N . CYS A 1 126 ? -7.858 1.343 -12.111 1.00 89.44 126 CYS A N 1
ATOM 980 C CA . CYS A 1 126 ? -7.609 1.464 -13.550 1.00 89.44 126 CYS A CA 1
ATOM 981 C C . CYS A 1 126 ? -7.993 0.209 -14.345 1.00 89.44 126 CYS A C 1
ATOM 983 O O . CYS A 1 126 ? -7.671 0.138 -15.533 1.00 89.44 126 CYS A O 1
ATOM 985 N N . LYS A 1 127 ? -8.614 -0.777 -13.692 1.00 81.75 127 LYS A N 1
ATOM 986 C CA . LYS A 1 127 ? -9.195 -1.953 -14.345 1.00 81.75 127 LYS A CA 1
ATOM 987 C C . LYS A 1 127 ? -10.579 -1.660 -14.913 1.00 81.75 127 LYS A C 1
ATOM 989 O O . LYS A 1 127 ? -11.260 -0.753 -14.385 1.00 81.75 127 LYS A O 1
#

Secondary structure (DSSP, 8-state):
-PPP------GGGS-PPP----------PPPPPPP-TT-STHHHHHHHHHHHTT-----------------------TTT-BBTTT--BGGG-TT---EEEBTTT--EEEHHHHT--SS-B--GGG-

Organism: Araneus ventricosus (NCBI:txid182803)

Foldseek 3Di:
DDDDDPDDDDPCNVDPDDDDDDDDDPPPDDDDDDDDPPPDCVVVVVVVVVVVVPDDPPDDDDPDPPPPPPVPDPPPPQPPQAAPQPRDGNVPCPVPFDKAAAPPPRHIHGCVRQVHPDNHDHDPVRD